Protein AF-V8N282-F1 (afdb_monomer_lite)

Foldseek 3Di:
DPPDDQPLLVVVVVLVVVCVVVVPDDPQVVFWLVNVLVVCVVVVNNVCSVVSVVSRQGSSNVVVDDD

Organism: Ophiophagus hannah (NCBI:txid8665)

InterPro domains:
  IPR001660 Sterile alpha motif domain [PF00536] (34-66)
  IPR001660 Sterile alpha motif domain [PS50105] (36-67)
  IPR013761 Sterile alpha motif/pointed domain superfamily [G3DSA:1.10.150.50] (1-34)
  IPR013761 Sterile alpha motif/pointed domain superfamily [G3DSA:1.10.150.50] (35-67)
  IPR013761 Sterile alpha motif/pointed domain superfamily [SSF47769] (31-66)
  IPR029515 Liprin [PTHR12587] (1-67)

Radius of gyration: 12.32 Å; chains: 1; bounding box: 34×24×29 Å

Sequence (67 aa):
ELGIKHPLHRKKLVLAVKAINTKQDDKSAELDHIWVTRWLDDIGLPQYKDQFHESRVDGRMLQYLTV

Secondary structure (DSSP, 8-state):
------HHHHHHHHHHHHHHHHT---GGGGS-HHHHHHHHHHTT-GGGHHHHHHTT--HHHHHT---

pLDDT: mean 94.33, std 6.24, range [58.47, 98.44]

Structure (mmCIF, N/CA/C/O backbone):
data_AF-V8N282-F1
#
_entry.id   AF-V8N282-F1
#
loop_
_atom_site.group_PDB
_atom_site.id
_atom_site.type_symbol
_atom_site.label_atom_id
_atom_site.label_alt_id
_atom_site.label_comp_id
_atom_site.label_asym_id
_atom_site.label_entity_id
_atom_site.label_seq_id
_atom_site.pdbx_PDB_ins_code
_atom_site.Cartn_x
_atom_site.Cartn_y
_atom_site.Cartn_z
_atom_site.occupancy
_atom_site.B_iso_or_equiv
_atom_site.auth_seq_id
_atom_site.auth_comp_id
_atom_site.auth_asym_id
_atom_si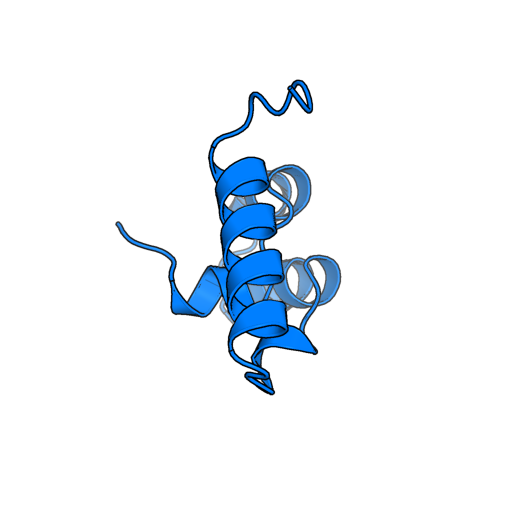te.auth_atom_id
_atom_site.pdbx_PDB_model_num
ATOM 1 N N . GLU A 1 1 ? -21.255 12.320 -3.296 1.00 75.69 1 GLU A N 1
ATOM 2 C CA . GLU A 1 1 ? -20.298 11.192 -3.182 1.00 75.69 1 GLU A CA 1
ATOM 3 C C . GLU A 1 1 ? -18.880 11.666 -3.512 1.00 75.69 1 GLU A C 1
ATOM 5 O O . GLU A 1 1 ? -18.753 12.622 -4.262 1.00 75.69 1 GLU A O 1
ATOM 10 N N . LEU A 1 2 ? -17.825 11.032 -2.981 1.00 87.00 2 LEU A N 1
ATOM 11 C CA . LEU A 1 2 ? -16.421 11.504 -3.041 1.00 87.00 2 LEU A CA 1
ATOM 12 C C . LEU A 1 2 ? -15.741 11.463 -4.434 1.00 87.00 2 LEU A C 1
ATOM 14 O O . LEU A 1 2 ? -14.544 11.707 -4.531 1.00 87.00 2 LEU A O 1
ATOM 18 N N . GLY A 1 3 ? -16.450 11.114 -5.513 1.00 92.81 3 GLY A N 1
ATOM 19 C CA . GLY A 1 3 ? -15.900 11.140 -6.880 1.00 92.81 3 GLY A CA 1
ATOM 20 C C . GLY A 1 3 ? -14.774 10.133 -7.180 1.00 92.81 3 GLY A C 1
ATOM 21 O O . GLY A 1 3 ? -14.124 10.236 -8.219 1.00 92.81 3 GLY A O 1
ATOM 22 N N . ILE A 1 4 ? -14.533 9.151 -6.304 1.00 94.75 4 ILE A N 1
ATOM 23 C CA . ILE A 1 4 ? -13.443 8.172 -6.447 1.00 94.75 4 ILE A CA 1
ATOM 24 C C . ILE A 1 4 ? -13.773 7.159 -7.553 1.00 94.75 4 ILE A C 1
ATOM 26 O O . ILE A 1 4 ? -14.631 6.287 -7.378 1.00 94.75 4 ILE A O 1
ATOM 30 N N . LYS A 1 5 ? -13.060 7.250 -8.681 1.00 94.50 5 LYS A N 1
ATOM 31 C CA . LYS A 1 5 ? -13.234 6.352 -9.837 1.00 94.50 5 LYS A CA 1
ATOM 32 C C . LYS A 1 5 ? -12.361 5.098 -9.767 1.00 94.50 5 LYS A C 1
ATOM 34 O O . LYS A 1 5 ? -12.814 4.030 -10.160 1.00 94.50 5 LYS A O 1
ATOM 39 N N . HIS A 1 6 ? -11.136 5.209 -9.250 1.00 94.56 6 HIS A N 1
ATOM 40 C CA . HIS A 1 6 ? -10.197 4.089 -9.226 1.00 94.56 6 HIS A CA 1
ATOM 41 C C . HIS A 1 6 ? -10.620 3.032 -8.181 1.00 94.56 6 HIS A C 1
ATOM 43 O O . HIS A 1 6 ? -10.721 3.365 -6.991 1.00 94.56 6 HIS A O 1
ATOM 49 N N . PRO A 1 7 ? -10.831 1.755 -8.561 1.00 94.38 7 PRO A N 1
ATOM 50 C CA . PRO A 1 7 ? -11.309 0.720 -7.639 1.00 94.38 7 PRO A CA 1
ATOM 51 C C . PRO A 1 7 ? -10.400 0.521 -6.421 1.00 94.38 7 PRO A C 1
ATOM 53 O O . PRO A 1 7 ? 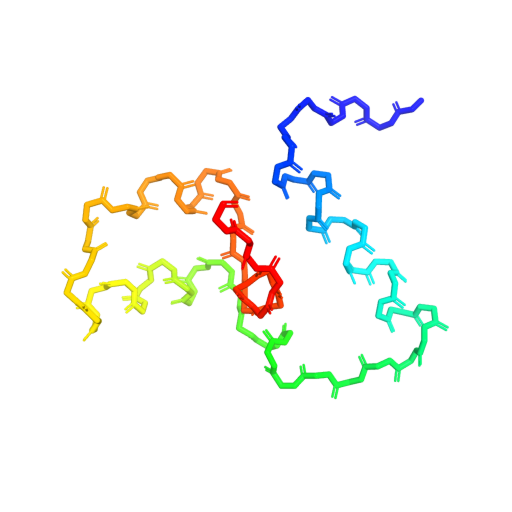-10.883 0.382 -5.297 1.00 94.38 7 PRO A O 1
ATOM 56 N N . LEU A 1 8 ? -9.079 0.586 -6.615 1.00 96.00 8 LEU A N 1
ATOM 57 C CA . LEU A 1 8 ? -8.119 0.424 -5.520 1.00 96.00 8 LEU A CA 1
ATOM 58 C C . LEU A 1 8 ? -8.091 1.621 -4.559 1.00 96.00 8 LEU A C 1
ATOM 60 O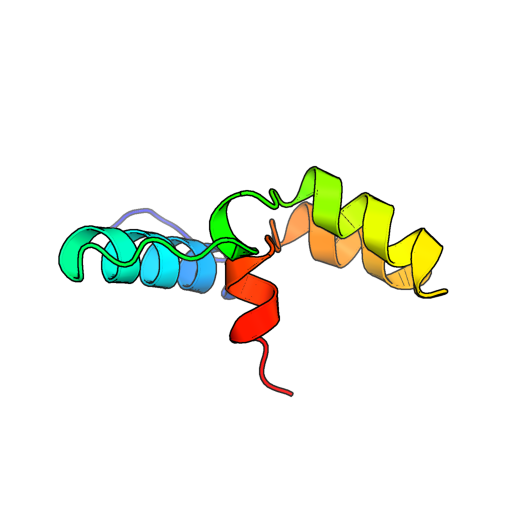 O . LEU A 1 8 ? -7.930 1.414 -3.360 1.00 96.00 8 LEU A O 1
ATOM 64 N N . HIS A 1 9 ? -8.363 2.847 -5.025 1.00 97.00 9 HIS A N 1
ATOM 65 C CA . HIS A 1 9 ? -8.499 4.002 -4.123 1.00 97.00 9 HIS A CA 1
ATOM 66 C C . HIS A 1 9 ? -9.741 3.857 -3.244 1.00 97.00 9 HIS A C 1
ATOM 68 O O . HIS A 1 9 ? -9.701 4.133 -2.046 1.00 97.00 9 HIS A O 1
ATOM 74 N N . ARG A 1 10 ? -10.840 3.355 -3.822 1.00 96.06 10 ARG A N 1
ATOM 75 C CA . ARG A 1 10 ? -12.058 3.039 -3.070 1.00 96.06 10 ARG A CA 1
ATOM 76 C C . ARG A 1 10 ? -11.793 1.943 -2.039 1.00 96.06 10 ARG A C 1
ATOM 78 O O . ARG A 1 10 ? -12.195 2.092 -0.890 1.00 96.06 10 ARG A O 1
ATOM 85 N N . LYS A 1 11 ? -11.079 0.881 -2.423 1.00 95.62 11 LYS A N 1
ATOM 86 C CA . LYS A 1 11 ? -10.700 -0.210 -1.513 1.00 95.62 11 LYS A CA 1
ATOM 87 C C . LYS A 1 11 ? -9.828 0.289 -0.360 1.00 95.62 11 LYS A C 1
ATOM 89 O O . LYS A 1 11 ? -10.135 -0.028 0.784 1.00 95.62 11 LYS A O 1
ATOM 94 N N . LYS A 1 12 ? -8.819 1.125 -0.636 1.00 96.19 12 LYS A N 1
ATOM 95 C CA . LYS A 1 12 ? -7.982 1.779 0.386 1.00 96.19 12 LYS A CA 1
ATOM 96 C C . LYS A 1 12 ? -8.837 2.502 1.424 1.00 96.19 12 LYS A C 1
ATOM 98 O O . LYS A 1 12 ? -8.689 2.265 2.619 1.00 96.19 12 LYS A O 1
ATOM 103 N N . LEU A 1 13 ? -9.772 3.338 0.964 1.00 96.12 13 LEU A N 1
ATOM 104 C CA . LEU A 1 13 ? -10.656 4.099 1.845 1.00 96.12 13 LEU A CA 1
ATOM 105 C C . LEU A 1 13 ? -11.565 3.183 2.675 1.00 96.12 13 LEU A C 1
ATOM 107 O O . LEU A 1 13 ? -11.689 3.376 3.880 1.00 96.12 13 LEU A O 1
ATOM 111 N N . VAL A 1 14 ? -12.168 2.166 2.053 1.00 95.50 14 VAL A N 1
ATOM 112 C CA . VAL A 1 14 ? -13.023 1.193 2.752 1.00 95.50 14 VAL A CA 1
ATOM 113 C C . VAL A 1 14 ? -12.242 0.455 3.840 1.00 95.50 14 VAL A C 1
ATOM 115 O O . VAL A 1 14 ? -12.737 0.323 4.958 1.00 95.50 14 VAL A O 1
ATOM 118 N N . LEU A 1 15 ? -11.013 0.017 3.554 1.00 95.12 15 LEU A N 1
ATOM 119 C CA . LEU A 1 15 ? -10.147 -0.641 4.537 1.00 95.12 15 LEU A CA 1
ATOM 120 C C . LEU A 1 15 ? -9.706 0.320 5.652 1.00 95.12 15 LEU A C 1
ATOM 122 O O . LEU A 1 15 ? -9.640 -0.084 6.812 1.00 95.12 15 LEU A O 1
ATOM 126 N N . ALA A 1 16 ? -9.437 1.588 5.327 1.00 94.31 16 ALA A N 1
ATOM 127 C CA . ALA A 1 16 ? -9.122 2.625 6.307 1.00 94.31 16 ALA A CA 1
ATOM 128 C C . ALA A 1 16 ? -10.278 2.858 7.286 1.00 94.31 16 ALA A C 1
ATOM 130 O O . ALA A 1 16 ? -10.092 2.755 8.498 1.00 94.31 16 ALA A O 1
ATOM 131 N N . VAL A 1 17 ? -11.481 3.089 6.757 1.00 95.56 17 VAL A N 1
ATOM 132 C CA . VAL A 1 17 ? -12.698 3.305 7.551 1.00 95.56 17 VAL A CA 1
ATOM 133 C C . VAL A 1 17 ? -13.042 2.071 8.382 1.00 95.56 17 VAL A C 1
ATOM 135 O O . VAL A 1 17 ? -13.361 2.204 9.561 1.00 95.56 17 VAL A O 1
ATOM 138 N N . LYS A 1 18 ? -12.940 0.867 7.801 1.00 94.62 18 LYS A N 1
ATOM 139 C CA . LYS A 1 18 ? -13.190 -0.382 8.527 1.00 94.62 18 LYS A CA 1
ATOM 140 C C . LYS A 1 18 ? -12.288 -0.490 9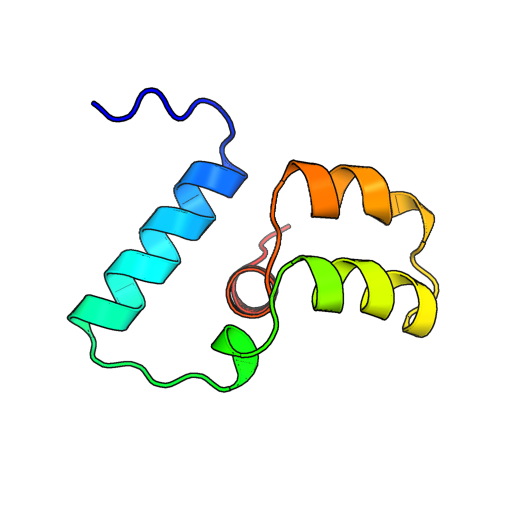.755 1.00 94.62 18 LYS A C 1
ATOM 142 O O . LYS A 1 18 ? -12.815 -0.704 10.838 1.00 94.62 18 LYS A O 1
ATOM 147 N N . ALA A 1 19 ? -10.979 -0.289 9.600 1.00 93.75 19 ALA A N 1
ATOM 148 C CA . ALA A 1 19 ? -10.034 -0.408 10.708 1.00 93.75 19 ALA A CA 1
ATOM 149 C C . ALA A 1 19 ? -10.282 0.623 11.820 1.00 93.75 19 ALA A C 1
ATOM 151 O O . ALA A 1 19 ? -10.195 0.284 12.996 1.00 93.75 19 ALA A O 1
ATOM 15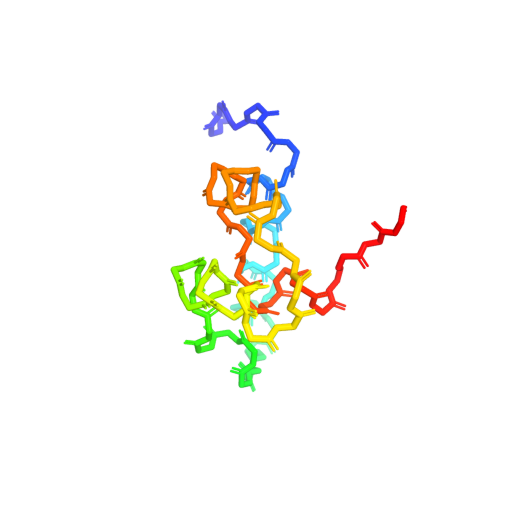2 N N . ILE A 1 20 ? -10.643 1.862 11.461 1.00 94.38 20 ILE A N 1
ATOM 153 C CA . ILE A 1 20 ? -11.023 2.892 12.441 1.00 94.38 20 ILE A CA 1
ATOM 154 C C . ILE A 1 20 ? -12.256 2.435 13.230 1.00 94.38 20 ILE A C 1
ATOM 156 O O . ILE A 1 20 ? -12.257 2.472 14.460 1.00 94.38 20 ILE A O 1
ATOM 160 N N . ASN A 1 21 ? -13.286 1.951 12.533 1.00 96.56 21 ASN A N 1
ATOM 161 C CA . ASN A 1 21 ? -14.535 1.517 13.156 1.00 96.56 21 ASN A CA 1
ATOM 162 C C . ASN A 1 21 ? -14.358 0.276 14.040 1.00 96.56 21 ASN A C 1
ATOM 164 O O . ASN A 1 21 ? -15.033 0.151 15.059 1.00 96.56 21 ASN A O 1
ATOM 168 N N . THR A 1 22 ? -13.453 -0.633 13.673 1.00 95.06 22 THR A N 1
ATOM 169 C CA . THR A 1 22 ? -13.146 -1.836 14.458 1.00 95.06 22 THR A CA 1
ATOM 170 C C . THR A 1 22 ? -12.040 -1.625 15.490 1.00 95.06 22 THR A C 1
ATOM 172 O O . THR A 1 22 ? -11.731 -2.564 16.218 1.00 95.06 22 THR A O 1
ATOM 175 N N . LYS A 1 23 ? -11.454 -0.417 15.578 1.00 91.62 23 LYS A N 1
ATOM 176 C CA . LYS A 1 23 ? -10.267 -0.110 16.401 1.00 91.62 23 LYS A CA 1
ATOM 177 C C . LYS A 1 23 ? -9.134 -1.119 16.181 1.00 91.62 23 LYS A C 1
ATOM 179 O O . LYS A 1 23 ? -8.460 -1.530 17.122 1.00 91.62 23 LYS A O 1
ATOM 184 N N . GLN A 1 24 ? -8.974 -1.554 14.936 1.00 88.56 24 GLN A N 1
ATOM 185 C CA . GLN A 1 24 ? -7.989 -2.553 14.562 1.00 88.56 24 GLN A CA 1
ATOM 186 C C . GLN A 1 24 ? -6.639 -1.875 14.330 1.00 88.56 24 GLN A C 1
ATOM 188 O O . GLN A 1 24 ? -6.491 -1.067 13.409 1.00 88.56 24 GLN A O 1
ATOM 193 N N . ASP A 1 25 ? -5.677 -2.218 15.179 1.00 84.31 25 ASP A N 1
ATOM 194 C CA . ASP A 1 25 ? -4.300 -1.746 15.098 1.00 84.31 25 ASP A CA 1
ATOM 195 C C . ASP A 1 25 ? -3.426 -2.825 14.448 1.00 84.31 25 ASP A C 1
ATOM 197 O O . ASP A 1 25 ? -2.898 -3.725 15.104 1.00 84.31 25 ASP A O 1
ATOM 201 N N . ASP A 1 26 ? -3.366 -2.793 13.116 1.00 86.50 26 ASP A N 1
ATOM 202 C CA . ASP A 1 26 ? -2.548 -3.718 12.334 1.00 86.50 26 ASP A CA 1
ATOM 203 C C . ASP A 1 26 ? -1.191 -3.083 12.025 1.00 86.50 26 ASP A C 1
ATOM 205 O O . ASP A 1 26 ? -1.144 -2.022 11.403 1.00 86.50 26 ASP A O 1
ATOM 209 N N . LYS A 1 27 ? -0.085 -3.790 12.297 1.00 91.62 27 LYS A N 1
ATOM 210 C CA . LYS A 1 27 ? 1.270 -3.357 11.883 1.00 91.62 27 LYS A CA 1
ATOM 211 C C . LYS A 1 27 ? 1.382 -3.084 10.379 1.00 91.62 27 LYS A C 1
ATOM 213 O O . LYS A 1 27 ? 2.182 -2.266 9.944 1.00 91.62 27 LYS A O 1
ATOM 218 N N . SER A 1 28 ? 0.562 -3.753 9.565 1.00 92.94 28 SER A N 1
ATOM 219 C CA . SER A 1 28 ? 0.499 -3.530 8.115 1.00 92.94 28 SER A CA 1
ATOM 220 C C . SER A 1 28 ? 0.026 -2.117 7.748 1.00 92.94 28 SER A C 1
ATOM 222 O O . SER A 1 28 ? 0.330 -1.636 6.659 1.00 92.94 28 SER A O 1
ATOM 224 N N . ALA A 1 29 ? -0.676 -1.424 8.648 1.00 91.75 29 ALA A N 1
ATOM 225 C CA . ALA A 1 29 ? -1.116 -0.045 8.468 1.00 91.75 29 ALA A CA 1
ATOM 226 C C . ALA A 1 29 ? 0.009 0.990 8.613 1.00 91.75 29 ALA A C 1
ATOM 228 O O . ALA A 1 29 ? -0.144 2.109 8.128 1.00 91.75 29 ALA A O 1
ATOM 229 N N . GLU A 1 30 ? 1.121 0.623 9.255 1.00 94.94 30 GLU A N 1
ATOM 230 C CA . GLU A 1 30 ? 2.311 1.475 9.383 1.00 94.94 30 GLU A CA 1
ATOM 231 C C . GLU A 1 30 ? 3.097 1.563 8.065 1.00 94.94 30 GLU A C 1
ATOM 233 O O . GLU A 1 30 ? 3.912 2.464 7.872 1.00 94.94 30 GLU A O 1
ATOM 238 N N . LEU A 1 31 ? 2.847 0.635 7.138 1.00 97.06 31 LEU A N 1
ATOM 239 C CA . LEU A 1 31 ? 3.532 0.554 5.855 1.00 97.06 31 LEU A CA 1
ATOM 240 C C . LEU A 1 31 ? 2.748 1.345 4.811 1.00 97.06 31 LEU A C 1
ATOM 242 O O . LEU A 1 31 ? 1.772 0.853 4.243 1.00 97.06 31 LEU A O 1
ATOM 246 N N . ASP A 1 32 ? 3.160 2.581 4.546 1.00 97.38 32 ASP A N 1
ATOM 247 C CA . ASP A 1 32 ? 2.516 3.397 3.524 1.00 97.38 32 ASP A CA 1
ATOM 248 C C . ASP A 1 32 ? 2.810 2.901 2.092 1.00 97.38 32 ASP A C 1
ATOM 250 O O . ASP A 1 32 ? 3.621 2.010 1.834 1.00 97.38 32 ASP A O 1
ATOM 254 N N . HIS A 1 33 ? 2.128 3.499 1.117 1.00 97.50 33 HIS A N 1
ATOM 255 C CA . HIS A 1 33 ? 2.309 3.146 -0.291 1.00 97.50 33 HIS A CA 1
ATOM 256 C C . HIS A 1 33 ? 3.701 3.456 -0.863 1.00 97.50 33 HIS A C 1
ATOM 258 O O . HIS A 1 33 ? 4.087 2.861 -1.868 1.00 97.50 33 HIS A O 1
ATOM 264 N N . ILE A 1 34 ? 4.471 4.359 -0.248 1.00 98.12 34 ILE A N 1
ATOM 265 C CA . ILE A 1 34 ? 5.844 4.656 -0.670 1.00 98.12 34 ILE A CA 1
ATOM 266 C C . ILE A 1 34 ? 6.752 3.517 -0.214 1.00 98.12 34 ILE A C 1
ATOM 268 O O . ILE A 1 34 ? 7.556 3.023 -1.005 1.00 98.12 34 ILE A O 1
ATOM 272 N N . TRP A 1 35 ? 6.585 3.066 1.032 1.00 98.25 35 TRP A N 1
ATOM 273 C CA . TRP A 1 35 ? 7.258 1.888 1.562 1.00 98.25 35 TRP A CA 1
ATOM 274 C C . TRP A 1 35 ? 6.964 0.665 0.693 1.00 98.25 35 TRP A C 1
ATOM 276 O O . TRP A 1 35 ? 7.899 0.019 0.230 1.00 98.25 35 TRP A O 1
ATOM 286 N N . VAL A 1 36 ? 5.689 0.410 0.372 1.00 98.12 36 VAL A N 1
ATOM 287 C CA . VAL A 1 36 ? 5.298 -0.712 -0.501 1.00 98.12 36 VAL A CA 1
ATOM 288 C C . VAL A 1 36 ? 5.937 -0.602 -1.886 1.00 98.12 36 VAL A C 1
ATOM 290 O O . VAL A 1 36 ? 6.424 -1.597 -2.411 1.00 98.12 36 VAL A O 1
ATOM 293 N N . THR A 1 37 ? 5.994 0.598 -2.469 1.00 98.25 37 THR A N 1
ATOM 294 C CA . THR A 1 37 ? 6.624 0.805 -3.784 1.00 98.25 37 THR A CA 1
ATOM 295 C C . THR A 1 37 ? 8.130 0.511 -3.754 1.00 98.25 37 THR A C 1
ATOM 297 O O . THR A 1 37 ? 8.665 -0.002 -4.733 1.00 98.25 37 THR A O 1
ATOM 300 N N . ARG A 1 38 ? 8.825 0.801 -2.646 1.00 98.38 38 ARG A N 1
ATOM 301 C CA . ARG A 1 38 ? 10.245 0.441 -2.461 1.00 98.38 38 ARG A CA 1
ATOM 302 C C . ARG A 1 38 ? 10.422 -1.057 -2.235 1.00 98.38 38 ARG A C 1
ATOM 304 O O . ARG A 1 38 ? 11.277 -1.664 -2.862 1.00 98.38 38 ARG A O 1
ATOM 311 N N . TRP A 1 39 ? 9.555 -1.652 -1.421 1.00 9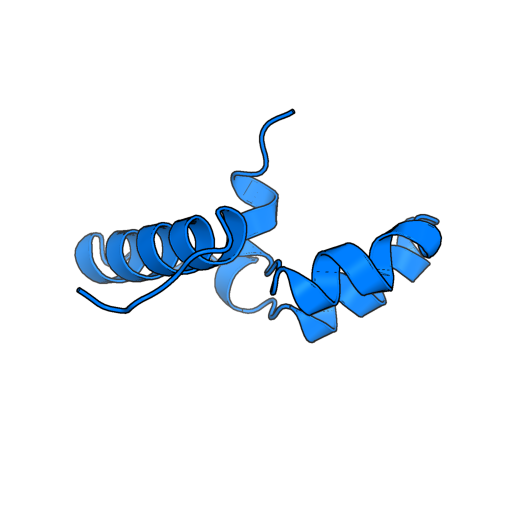8.19 39 TRP A N 1
ATOM 312 C CA . TRP A 1 39 ? 9.553 -3.085 -1.137 1.00 98.19 39 TRP A CA 1
ATOM 313 C C . TRP A 1 39 ? 9.403 -3.953 -2.398 1.00 98.19 39 TRP A C 1
ATOM 315 O O . TRP A 1 39 ? 9.914 -5.069 -2.439 1.00 98.19 39 TRP A O 1
ATOM 325 N N . LEU A 1 40 ? 8.773 -3.436 -3.461 1.00 98.44 40 LEU A N 1
ATOM 326 C CA . LEU A 1 40 ? 8.729 -4.116 -4.760 1.00 98.44 40 LEU A CA 1
ATOM 327 C C . LEU A 1 40 ? 10.122 -4.394 -5.351 1.00 98.44 40 LEU A C 1
ATOM 329 O O . LEU A 1 40 ? 10.276 -5.410 -6.024 1.00 98.44 40 LEU A O 1
ATOM 333 N N . ASP A 1 41 ? 11.129 -3.547 -5.107 1.00 98.25 41 ASP A N 1
ATOM 334 C CA . ASP A 1 41 ? 12.510 -3.854 -5.514 1.00 98.25 41 ASP A CA 1
ATOM 335 C C . ASP A 1 41 ? 13.059 -5.047 -4.734 1.00 98.25 41 ASP A C 1
ATOM 337 O O . ASP A 1 41 ? 13.632 -5.962 -5.325 1.00 98.25 41 ASP A O 1
ATOM 341 N N . ASP A 1 42 ? 12.839 -5.050 -3.418 1.00 98.44 42 ASP A N 1
ATOM 342 C CA . ASP A 1 42 ? 13.372 -6.058 -2.499 1.00 98.44 42 ASP A CA 1
ATOM 343 C C . ASP A 1 42 ? 12.860 -7.467 -2.836 1.00 98.44 42 ASP A C 1
ATOM 345 O O . ASP A 1 42 ? 13.564 -8.455 -2.633 1.00 98.44 42 ASP A O 1
ATOM 349 N N . ILE A 1 43 ? 11.644 -7.567 -3.386 1.00 98.00 43 ILE A N 1
ATOM 350 C CA . ILE A 1 43 ? 11.033 -8.837 -3.814 1.00 98.00 43 ILE A CA 1
ATOM 351 C C . ILE A 1 43 ? 11.190 -9.127 -5.315 1.00 98.00 43 ILE A C 1
ATOM 353 O O . ILE A 1 43 ? 10.614 -10.095 -5.812 1.00 98.00 43 ILE A O 1
ATOM 357 N N . GLY A 1 44 ? 11.940 -8.303 -6.053 1.00 98.06 44 GLY A N 1
ATOM 358 C CA . GLY A 1 44 ? 12.211 -8.518 -7.477 1.00 98.06 44 GLY A CA 1
ATOM 359 C C . GLY A 1 44 ? 11.017 -8.259 -8.403 1.00 98.06 44 GLY A C 1
ATOM 360 O O . GLY A 1 44 ? 10.930 -8.862 -9.472 1.00 98.06 44 GLY A O 1
ATOM 361 N N . LEU A 1 45 ? 10.105 -7.363 -8.013 1.00 98.38 45 LEU A N 1
ATOM 362 C CA . LEU A 1 45 ? 8.915 -6.962 -8.773 1.00 98.38 45 LEU A CA 1
ATOM 363 C C . LEU A 1 45 ? 8.876 -5.457 -9.155 1.00 98.38 45 LEU A C 1
ATOM 365 O O . LEU A 1 45 ? 7.811 -4.830 -9.074 1.00 98.38 45 LEU A O 1
ATOM 369 N N . PRO A 1 46 ? 9.988 -4.837 -9.603 1.00 98.19 46 PRO A N 1
ATOM 370 C CA . PRO A 1 46 ? 10.044 -3.397 -9.872 1.00 98.19 46 PRO A CA 1
ATOM 371 C C . PRO A 1 46 ? 9.097 -2.938 -10.993 1.00 98.19 46 PRO A C 1
ATOM 373 O O . PRO A 1 46 ? 8.677 -1.783 -11.008 1.00 98.19 46 PRO A O 1
ATOM 376 N N . GLN A 1 47 ? 8.715 -3.831 -11.910 1.00 98.44 47 GLN A N 1
ATOM 377 C CA . GLN A 1 47 ? 7.828 -3.534 -13.038 1.00 98.44 47 GLN A CA 1
ATOM 378 C C . GLN A 1 47 ? 6.415 -3.094 -12.625 1.00 98.44 47 GLN A C 1
ATOM 380 O O . GLN A 1 47 ? 5.708 -2.499 -13.431 1.00 98.44 47 GLN A O 1
ATOM 385 N N . TYR A 1 48 ? 5.994 -3.366 -11.385 1.00 97.94 48 TYR A N 1
ATOM 386 C CA . TYR A 1 48 ? 4.671 -2.976 -10.886 1.00 97.94 48 TYR A CA 1
ATOM 387 C C . TYR A 1 48 ? 4.670 -1.662 -10.095 1.00 97.94 48 TYR A C 1
ATOM 389 O O . TYR A 1 48 ? 3.616 -1.246 -9.612 1.00 97.94 48 TYR A O 1
ATOM 397 N N . LYS A 1 49 ? 5.822 -0.992 -9.955 1.00 98.31 49 LYS A N 1
ATOM 398 C CA . LYS A 1 49 ? 5.964 0.217 -9.131 1.00 98.31 49 LYS A CA 1
ATOM 399 C C . LYS A 1 49 ? 4.997 1.324 -9.500 1.00 98.31 49 LYS A C 1
ATOM 401 O O . LYS A 1 49 ? 4.301 1.817 -8.617 1.00 98.31 49 LYS A O 1
ATOM 406 N N . ASP A 1 50 ? 4.920 1.675 -10.780 1.00 98.12 50 ASP A N 1
ATOM 407 C CA . ASP A 1 50 ? 4.053 2.761 -11.239 1.00 98.12 50 ASP A CA 1
ATOM 408 C C . ASP A 1 50 ? 2.590 2.438 -10.929 1.00 98.12 50 ASP A C 1
ATOM 410 O O . ASP A 1 50 ? 1.893 3.231 -10.299 1.00 98.12 50 ASP A O 1
ATOM 414 N N . GLN A 1 51 ? 2.158 1.209 -11.229 1.00 97.44 51 GLN A N 1
ATOM 415 C CA . GLN A 1 51 ? 0.797 0.759 -10.954 1.00 97.44 51 GLN A CA 1
ATOM 416 C C . GLN A 1 51 ? 0.465 0.777 -9.452 1.00 97.44 51 GLN A C 1
ATOM 418 O O . GLN A 1 51 ? -0.618 1.228 -9.066 1.00 97.44 51 GLN A O 1
ATOM 423 N N . PHE A 1 52 ? 1.371 0.301 -8.590 1.00 97.81 52 PHE A N 1
ATOM 424 C CA . PHE A 1 52 ? 1.173 0.287 -7.134 1.00 97.81 52 PHE A CA 1
ATOM 425 C C . PHE A 1 52 ? 1.177 1.700 -6.547 1.00 97.81 52 PHE A C 1
ATOM 427 O O . PHE A 1 52 ? 0.335 2.017 -5.697 1.00 97.81 52 PHE A O 1
ATOM 434 N N . HIS A 1 53 ? 2.071 2.559 -7.034 1.00 98.12 53 HIS A N 1
ATOM 435 C CA . HIS A 1 53 ? 2.181 3.948 -6.619 1.00 98.12 53 HIS A CA 1
ATOM 436 C C . HIS A 1 53 ? 0.934 4.751 -7.016 1.00 98.12 53 HIS A C 1
ATOM 438 O O . HIS A 1 53 ? 0.300 5.371 -6.157 1.00 98.12 53 HIS A O 1
ATOM 444 N N . GLU A 1 54 ? 0.516 4.681 -8.283 1.00 97.75 54 GLU A N 1
ATOM 445 C CA . GLU A 1 54 ? -0.698 5.333 -8.792 1.00 97.75 54 GLU A CA 1
ATOM 446 C C . GLU A 1 54 ? -1.953 4.841 -8.064 1.00 97.75 54 GLU A C 1
ATOM 448 O O . GLU A 1 54 ? -2.818 5.633 -7.678 1.00 97.75 54 GLU A O 1
ATOM 453 N N . SER A 1 55 ? -2.026 3.537 -7.791 1.00 96.69 55 SER A N 1
ATOM 454 C CA . SER A 1 55 ? -3.132 2.908 -7.064 1.00 96.69 55 SER A CA 1
ATOM 455 C C . SER A 1 55 ? -3.086 3.123 -5.547 1.00 96.69 55 SER A C 1
ATOM 457 O O . SER A 1 55 ? -4.027 2.726 -4.855 1.00 96.69 55 SER A O 1
ATOM 459 N N . ARG A 1 56 ? -2.029 3.763 -5.025 1.00 97.50 56 ARG A N 1
ATOM 460 C CA . ARG A 1 56 ? -1.799 4.036 -3.596 1.00 97.50 56 ARG A CA 1
ATOM 461 C C . ARG A 1 56 ? -1.837 2.775 -2.721 1.00 97.50 56 ARG A C 1
ATOM 463 O O . ARG A 1 56 ? -2.338 2.842 -1.594 1.00 97.50 56 ARG A O 1
ATOM 470 N N . VAL A 1 57 ? -1.317 1.652 -3.221 1.00 97.69 57 VAL A N 1
ATOM 471 C CA . VAL A 1 57 ? -1.301 0.362 -2.508 1.00 97.69 57 VAL A CA 1
ATOM 472 C C . VAL A 1 57 ? -0.406 0.452 -1.274 1.00 97.69 57 VAL A C 1
ATOM 474 O O . VAL A 1 57 ? 0.796 0.609 -1.419 1.00 97.69 57 VAL A O 1
ATOM 477 N N . ASP A 1 58 ? -0.985 0.371 -0.075 1.00 97.44 58 ASP A N 1
ATOM 478 C CA . ASP A 1 58 ? -0.269 0.335 1.211 1.00 97.44 58 ASP A CA 1
ATOM 479 C C . ASP A 1 58 ? -0.245 -1.082 1.815 1.00 97.44 58 ASP A C 1
ATOM 481 O O . ASP A 1 58 ? -0.825 -2.018 1.256 1.00 97.44 58 ASP A O 1
ATOM 485 N N . GLY A 1 59 ? 0.433 -1.267 2.950 1.00 96.62 59 GLY A N 1
ATOM 486 C CA . GLY A 1 59 ? 0.578 -2.580 3.578 1.00 96.62 59 GLY A CA 1
ATOM 487 C C . GLY A 1 59 ? -0.751 -3.198 4.002 1.00 96.62 59 GLY A C 1
ATOM 488 O O . GLY A 1 59 ? -0.938 -4.410 3.875 1.00 96.62 59 GLY A O 1
ATOM 489 N N . ARG A 1 60 ? -1.724 -2.380 4.416 1.00 95.06 60 ARG A N 1
ATOM 490 C CA . ARG A 1 60 ? -3.078 -2.869 4.685 1.00 95.06 60 ARG A CA 1
ATOM 491 C C . ARG A 1 60 ? -3.722 -3.388 3.407 1.00 95.06 60 ARG A C 1
ATOM 493 O O . ARG A 1 60 ? -4.329 -4.450 3.426 1.00 95.06 60 ARG A O 1
ATOM 500 N N . MET A 1 61 ? -3.591 -2.683 2.288 1.00 96.50 61 MET A N 1
ATOM 501 C CA . MET A 1 61 ? -4.108 -3.162 1.010 1.00 96.50 61 MET A CA 1
ATOM 502 C C . MET A 1 61 ? -3.470 -4.486 0.593 1.00 96.50 61 MET A C 1
ATOM 504 O O . MET A 1 61 ? -4.218 -5.350 0.143 1.00 96.50 61 MET A O 1
ATOM 508 N N . LEU A 1 62 ? -2.156 -4.671 0.789 1.00 95.44 62 LEU A N 1
ATOM 509 C CA . LEU A 1 62 ? -1.453 -5.922 0.466 1.00 95.44 62 LEU A CA 1
ATOM 510 C C . LEU A 1 62 ? -2.103 -7.145 1.128 1.00 95.44 62 LEU A C 1
ATOM 512 O O . LEU A 1 62 ? -2.334 -8.147 0.459 1.00 95.44 62 LEU A O 1
ATOM 516 N N . GLN A 1 63 ? -2.471 -7.044 2.408 1.00 91.69 63 GLN A N 1
ATOM 517 C CA . GLN A 1 63 ? -3.102 -8.139 3.160 1.00 91.69 63 GLN A CA 1
ATOM 518 C C . GLN A 1 63 ? -4.455 -8.579 2.580 1.00 91.69 63 GLN A C 1
ATOM 520 O O . GLN A 1 63 ? -4.891 -9.708 2.794 1.00 91.69 63 GLN A O 1
ATOM 525 N N . TYR A 1 64 ? -5.121 -7.687 1.847 1.00 89.81 64 TYR A N 1
ATOM 526 C CA . TYR A 1 64 ? -6.432 -7.923 1.253 1.00 89.81 64 TYR A CA 1
ATOM 527 C C . TYR A 1 64 ? -6.395 -7.867 -0.278 1.00 89.81 64 TYR A C 1
ATOM 529 O O . TYR A 1 64 ? -7.461 -7.758 -0.893 1.00 89.81 64 TYR A O 1
ATOM 537 N N . LEU A 1 65 ? -5.221 -7.896 -0.920 1.00 85.88 65 LEU A N 1
ATOM 538 C CA . LEU A 1 65 ? -5.138 -8.031 -2.372 1.00 85.88 65 LEU A CA 1
ATOM 539 C C . LEU A 1 65 ? -5.671 -9.412 -2.757 1.00 85.88 65 LEU A C 1
ATOM 541 O O . LEU A 1 65 ? -5.231 -10.436 -2.247 1.00 85.88 65 LEU A O 1
ATOM 545 N N . THR A 1 66 ? -6.666 -9.416 -3.631 1.00 80.50 66 THR A N 1
ATOM 546 C CA . THR A 1 66 ? -7.209 -10.629 -4.235 1.00 80.50 66 THR A CA 1
ATOM 547 C C . THR A 1 66 ? -6.719 -10.670 -5.673 1.00 80.50 66 THR A C 1
ATOM 549 O O . THR A 1 66 ? -6.542 -9.609 -6.278 1.00 80.50 66 THR A O 1
ATOM 552 N N . VAL A 1 67 ? -6.499 -11.878 -6.185 1.00 58.47 67 VAL A N 1
ATOM 553 C CA . VAL A 1 67 ? -6.308 -12.131 -7.620 1.00 58.47 67 VAL A CA 1
ATOM 554 C C . VAL A 1 67 ? -7.546 -11.735 -8.417 1.00 58.47 67 VAL A C 1
ATOM 556 O O . VAL A 1 67 ? -8.658 -11.794 -7.838 1.00 58.47 67 VAL A O 1
#